Protein AF-A0A6I1K623-F1 (afdb_monomer)

pLDDT: mean 85.86, std 9.61, range [53.47, 95.31]

Solvent-accessible surface area (backbone atoms only — not comparable to full-atom values): 5202 Å² total; per-residue (Å²): 108,69,68,60,50,51,54,51,52,50,47,66,68,53,44,51,56,53,51,30,62,75,76,42,59,81,87,48,26,64,56,54,41,50,50,54,51,52,53,52,51,50,49,65,68,44,46,62,56,53,48,48,50,39,39,72,71,34,90,86,53,84,57,93,90,60,54,69,56,38,54,51,51,52,51,51,54,51,50,51,52,53,50,52,54,59,61,72,73,113

Secondary structure (DSSP, 8-state):
-HHHHHHHHHHHHHHHHHHHHHHS-TTTHHHHHHHHHHHHHHHHHHHHHHHHHHHHT-TT---TT--HHHHHHHHHHHHHHHHHHHHTT-

Sequence (90 aa):
GVALFGLGIGNLVYLPPLIAQSEFARVDVPRVVALTVAVGQGLYAFAPALFGLARELSPGGAGPGDAPFVHALAAAFFLAAIVTLVAGRR

Mean predicted aligned error: 6.35 Å

Foldseek 3Di:
DVVVVCVVVCCLPPVQLVVLVVPHDPVCSVVSVVVSVVVVVVCVVCVVVVLVVQQVPAPPHNDPPDSVSSVVVVVVVVVVVVVVVVVVVD

Structure (mmCIF, N/CA/C/O backbone):
data_AF-A0A6I1K623-F1
#
_entry.id   AF-A0A6I1K623-F1
#
loop_
_atom_site.group_PDB
_atom_site.id
_atom_site.type_symbol
_atom_site.label_atom_id
_atom_site.label_alt_id
_atom_site.label_comp_id
_atom_site.label_asym_id
_atom_site.label_entity_id
_atom_site.label_seq_id
_atom_site.pdbx_PDB_ins_code
_atom_site.Cartn_x
_atom_site.Cartn_y
_atom_site.Cartn_z
_atom_site.occupancy
_atom_site.B_iso_or_equiv
_atom_site.auth_seq_id
_atom_site.auth_comp_id
_atom_site.auth_asym_id
_atom_site.auth_atom_id
_atom_site.pdbx_PDB_model_num
ATOM 1 N N . GLY A 1 1 ? 6.452 16.050 -5.698 1.00 68.69 1 GLY A N 1
ATOM 2 C CA . GLY A 1 1 ? 7.136 14.884 -5.106 1.00 68.69 1 GLY A CA 1
ATOM 3 C C . GLY A 1 1 ? 6.846 14.773 -3.624 1.00 68.69 1 GLY A C 1
ATOM 4 O O . GLY A 1 1 ? 5.919 14.068 -3.257 1.00 68.69 1 GLY A O 1
ATOM 5 N N . VAL A 1 2 ? 7.576 15.520 -2.791 1.00 85.38 2 VAL A 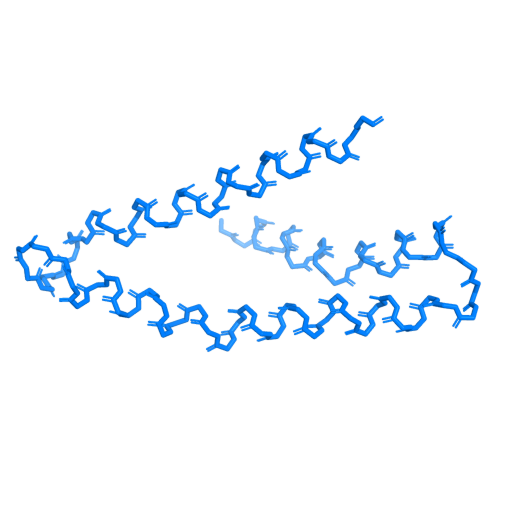N 1
ATOM 6 C CA . VAL A 1 2 ? 7.519 15.434 -1.316 1.00 85.38 2 VAL A CA 1
ATOM 7 C C . VAL A 1 2 ? 6.110 15.603 -0.738 1.00 85.38 2 VAL A C 1
ATOM 9 O O . VAL A 1 2 ? 5.704 14.792 0.081 1.00 85.38 2 VAL A O 1
ATOM 12 N N . ALA A 1 3 ? 5.332 16.588 -1.201 1.00 85.44 3 ALA A N 1
ATOM 13 C CA . ALA A 1 3 ? 3.965 16.799 -0.712 1.00 85.44 3 ALA A CA 1
ATOM 14 C C . ALA A 1 3 ? 3.033 15.602 -0.993 1.00 85.44 3 ALA A C 1
ATOM 16 O O . ALA A 1 3 ? 2.299 15.170 -0.113 1.00 85.44 3 ALA A O 1
ATOM 17 N N . LEU A 1 4 ? 3.107 15.023 -2.198 1.00 82.25 4 LEU A N 1
ATOM 18 C CA . LEU A 1 4 ? 2.315 13.844 -2.577 1.00 82.25 4 LEU A CA 1
ATOM 19 C C . LEU A 1 4 ? 2.768 12.592 -1.819 1.00 82.25 4 LEU A C 1
ATOM 21 O O . LEU A 1 4 ? 1.938 11.787 -1.408 1.00 82.25 4 LEU A O 1
ATOM 25 N N . PHE A 1 5 ? 4.075 12.454 -1.591 1.00 81.19 5 PHE A N 1
ATOM 26 C CA . PHE A 1 5 ? 4.626 11.375 -0.777 1.00 81.19 5 PHE A CA 1
ATOM 27 C C . PHE A 1 5 ? 4.176 11.484 0.686 1.00 81.19 5 PHE A C 1
ATOM 29 O O . PHE A 1 5 ? 3.699 10.507 1.254 1.00 81.19 5 PHE A O 1
ATOM 36 N N . GLY A 1 6 ? 4.252 12.682 1.274 1.00 82.56 6 GLY A N 1
ATOM 37 C CA . GLY A 1 6 ? 3.789 12.948 2.635 1.00 82.56 6 GLY A CA 1
ATOM 38 C C . GLY A 1 6 ? 2.290 12.705 2.804 1.00 82.56 6 GLY A C 1
ATOM 39 O O . GLY A 1 6 ? 1.886 12.074 3.777 1.00 82.56 6 GLY A O 1
ATOM 40 N N . LEU A 1 7 ? 1.474 13.122 1.829 1.00 84.06 7 LEU A N 1
ATOM 41 C CA . LEU A 1 7 ? 0.037 12.840 1.811 1.00 84.06 7 LEU A CA 1
ATOM 42 C C . LEU A 1 7 ? -0.245 11.329 1.751 1.00 84.06 7 LEU A C 1
ATOM 44 O O . LEU A 1 7 ? -1.094 10.831 2.486 1.00 84.06 7 LEU A O 1
ATOM 48 N N . GLY A 1 8 ? 0.488 10.592 0.912 1.00 81.44 8 GLY A N 1
ATOM 49 C CA . GLY A 1 8 ? 0.360 9.139 0.805 1.00 81.44 8 GLY A CA 1
ATOM 50 C C . GLY A 1 8 ? 0.738 8.416 2.099 1.00 81.44 8 GLY A C 1
ATOM 51 O O . GLY A 1 8 ? -0.066 7.661 2.641 1.00 81.44 8 GLY A O 1
ATOM 52 N N . ILE A 1 9 ? 1.935 8.681 2.628 1.00 84.94 9 ILE A N 1
ATOM 53 C CA . ILE A 1 9 ? 2.429 8.048 3.861 1.00 84.94 9 ILE A CA 1
ATOM 54 C C . ILE A 1 9 ? 1.558 8.413 5.066 1.00 84.94 9 ILE A C 1
ATOM 56 O O . ILE A 1 9 ? 1.215 7.532 5.852 1.00 84.94 9 ILE A O 1
ATOM 60 N N . GLY A 1 10 ? 1.155 9.680 5.197 1.00 81.06 10 GLY A N 1
ATOM 61 C CA . GLY A 1 10 ? 0.273 10.122 6.278 1.00 81.06 10 GLY A CA 1
ATOM 62 C C . GLY A 1 10 ? -1.053 9.360 6.278 1.00 81.06 10 GLY A C 1
ATOM 63 O O . GLY A 1 10 ? -1.475 8.847 7.313 1.00 81.06 10 GLY A O 1
ATOM 64 N N . ASN A 1 11 ? -1.662 9.189 5.105 1.00 85.56 11 ASN A N 1
ATOM 65 C CA . ASN A 1 11 ? -2.897 8.423 4.970 1.00 85.56 11 ASN A CA 1
ATOM 66 C C . ASN A 1 11 ? -2.705 6.935 5.292 1.00 85.56 11 ASN A C 1
ATOM 68 O O . ASN A 1 11 ? -3.554 6.351 5.956 1.00 85.56 11 ASN A O 1
ATOM 72 N N . LEU A 1 12 ? -1.589 6.327 4.884 1.00 83.50 12 LEU A N 1
ATOM 73 C C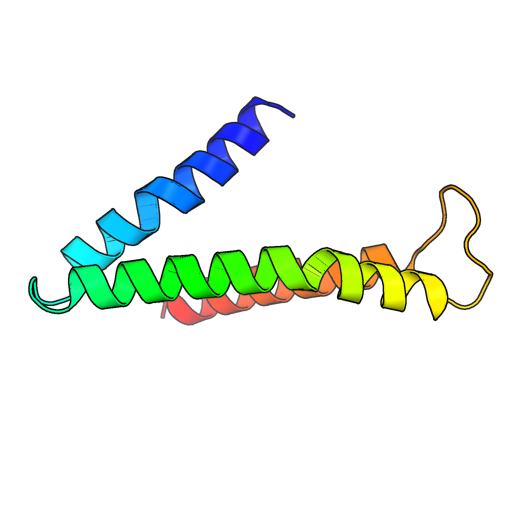A . LEU A 1 12 ? -1.301 4.916 5.166 1.00 83.50 12 LEU A CA 1
ATOM 74 C C . LEU A 1 12 ? -1.085 4.629 6.656 1.00 83.50 12 LEU A C 1
ATOM 76 O O . LEU A 1 12 ? -1.453 3.557 7.127 1.00 83.50 12 LEU A O 1
ATOM 80 N N . VAL A 1 13 ? -0.481 5.561 7.394 1.00 85.31 13 VAL A N 1
ATOM 81 C CA . VAL A 1 13 ? -0.161 5.361 8.814 1.00 85.31 13 VAL A CA 1
ATOM 82 C C . VAL A 1 13 ? -1.342 5.725 9.711 1.00 85.31 13 VAL A C 1
ATOM 84 O O . VAL A 1 13 ? -1.640 4.994 10.655 1.00 85.31 13 VAL A O 1
ATOM 87 N N . TYR A 1 14 ? -2.025 6.837 9.428 1.00 87.12 14 TYR A N 1
ATOM 88 C CA . TYR A 1 14 ? -2.999 7.409 10.361 1.00 87.12 14 TYR A CA 1
ATOM 89 C C . TYR A 1 14 ? -4.457 7.059 10.052 1.00 87.12 14 TYR A C 1
ATOM 91 O O . TYR A 1 14 ? -5.247 6.957 10.991 1.00 87.12 14 TYR A O 1
ATOM 99 N N . LEU A 1 15 ? -4.844 6.835 8.789 1.00 89.06 15 LEU A N 1
ATOM 100 C CA . LEU A 1 15 ? -6.242 6.499 8.483 1.00 89.06 15 LEU A CA 1
ATOM 101 C C . LEU A 1 15 ? -6.661 5.113 8.982 1.00 89.06 15 LEU A C 1
ATOM 103 O O . LEU A 1 15 ? -7.744 5.036 9.558 1.00 89.06 15 LEU A O 1
ATOM 107 N N . PRO A 1 16 ? -5.870 4.028 8.840 1.00 87.94 16 PRO A N 1
ATOM 108 C CA . PRO A 1 16 ? -6.338 2.712 9.266 1.00 87.94 16 PRO A CA 1
ATOM 109 C C . PRO A 1 16 ? -6.683 2.632 10.758 1.00 87.94 16 PRO A C 1
ATOM 111 O O . PRO A 1 16 ? -7.752 2.114 11.076 1.00 87.94 16 PRO A O 1
ATOM 114 N N . PRO A 1 17 ? -5.877 3.190 11.687 1.00 89.50 17 PRO A N 1
ATOM 115 C CA . PRO A 1 17 ? -6.267 3.256 13.090 1.00 89.50 17 PRO A CA 1
ATOM 116 C C . PRO A 1 17 ? -7.536 4.074 13.335 1.00 89.50 17 PRO A C 1
ATOM 118 O O . PRO A 1 17 ? -8.327 3.694 14.194 1.00 89.50 17 PRO A O 1
ATOM 121 N N . LEU A 1 18 ? -7.742 5.186 12.623 1.00 91.81 18 LEU A N 1
ATOM 122 C CA . LEU A 1 18 ? -8.930 6.031 12.796 1.00 91.81 18 LEU A CA 1
ATOM 123 C C . LEU A 1 18 ? -10.201 5.330 12.300 1.00 91.81 18 LEU A C 1
ATOM 125 O O . LEU A 1 18 ? -11.188 5.294 13.029 1.00 91.81 18 LEU A O 1
ATOM 129 N N . ILE A 1 19 ? -10.143 4.716 11.115 1.00 90.38 19 ILE A N 1
ATOM 130 C CA . ILE A 1 19 ? -11.246 3.937 10.531 1.00 90.38 19 ILE A CA 1
ATOM 131 C C . ILE A 1 19 ? -11.568 2.731 11.421 1.00 90.38 19 ILE A C 1
ATOM 133 O O . ILE A 1 19 ? -12.727 2.487 11.754 1.00 90.38 19 ILE A O 1
ATOM 137 N N . ALA A 1 20 ? -10.542 2.004 11.877 1.00 91.94 20 ALA A N 1
ATOM 138 C CA . ALA A 1 20 ? -10.741 0.844 12.738 1.00 91.94 20 ALA A CA 1
ATOM 139 C C . ALA A 1 20 ? -11.442 1.224 14.052 1.00 91.94 20 ALA A C 1
ATOM 141 O O . ALA A 1 20 ? -12.345 0.522 14.496 1.00 91.94 20 ALA A O 1
ATOM 142 N N . GLN A 1 21 ? -11.063 2.356 14.651 1.00 92.88 21 GLN A N 1
ATOM 143 C CA . GLN A 1 21 ? -11.691 2.865 15.872 1.00 92.88 21 GLN A CA 1
ATOM 144 C C . GLN A 1 21 ? -13.145 3.313 15.673 1.00 92.88 21 GLN A C 1
ATOM 146 O O . GLN A 1 21 ? -13.916 3.241 16.629 1.00 92.88 21 GLN A O 1
ATOM 151 N N . SER A 1 22 ? -13.522 3.784 14.478 1.00 94.12 22 SER A N 1
ATOM 152 C CA . SER A 1 22 ? -14.902 4.190 14.189 1.00 94.12 22 SER A CA 1
ATOM 153 C C . SER A 1 22 ? -15.819 3.028 13.807 1.00 94.12 22 SER A C 1
ATOM 155 O O . SER A 1 22 ? -17.014 3.105 14.076 1.00 94.12 22 SER A O 1
ATOM 157 N N . GLU A 1 23 ? -15.288 1.972 13.183 1.00 92.81 23 GLU A N 1
ATOM 158 C CA . GLU A 1 23 ? -16.102 0.906 12.574 1.00 92.81 23 GLU A CA 1
ATOM 159 C C . GLU A 1 23 ? -16.134 -0.407 13.371 1.00 92.81 23 GLU A C 1
ATOM 161 O O 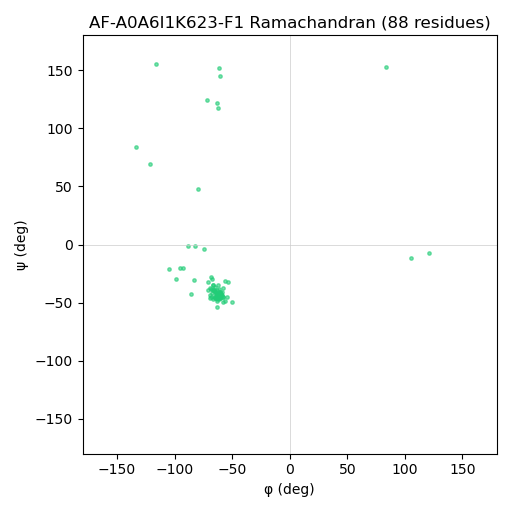. GLU A 1 23 ? -17.068 -1.193 13.215 1.00 92.81 23 GLU A O 1
ATOM 166 N N . PHE A 1 24 ? -15.153 -0.657 14.245 1.00 93.56 24 PHE A N 1
ATOM 167 C CA . PHE A 1 24 ? -15.028 -1.925 14.970 1.00 93.56 24 PHE A CA 1
ATOM 168 C C . PHE A 1 24 ? -15.189 -1.756 16.483 1.00 93.56 24 PHE A C 1
ATOM 170 O O . PHE A 1 24 ? -14.913 -0.704 17.064 1.00 93.56 24 PHE A O 1
ATOM 177 N N . ALA A 1 25 ? -15.601 -2.833 17.159 1.00 94.56 25 ALA A N 1
ATOM 178 C CA . ALA A 1 25 ? -15.593 -2.875 18.616 1.00 94.56 25 ALA A CA 1
ATOM 179 C C . ALA A 1 25 ? -14.159 -2.693 19.141 1.00 94.56 25 ALA A C 1
ATOM 181 O O . ALA A 1 25 ? -13.203 -3.197 18.554 1.00 94.56 25 ALA A O 1
ATOM 182 N N . ARG A 1 26 ? -13.991 -2.018 20.289 1.00 90.69 26 ARG A N 1
ATOM 183 C CA . ARG A 1 26 ? -12.657 -1.676 20.838 1.00 90.69 26 ARG A CA 1
ATOM 184 C C . ARG A 1 26 ? -11.717 -2.876 20.982 1.00 90.69 26 ARG A C 1
ATOM 186 O O . ARG A 1 26 ? -10.510 -2.711 20.853 1.00 90.69 26 ARG A O 1
ATOM 193 N N . VAL A 1 27 ? -12.269 -4.058 21.259 1.00 95.25 27 VAL A N 1
ATOM 194 C CA . VAL A 1 27 ? -11.505 -5.306 21.400 1.00 95.25 27 VAL A CA 1
ATOM 195 C C . VAL A 1 27 ? -10.899 -5.781 20.072 1.00 95.25 27 VAL A C 1
ATOM 197 O O . VAL A 1 27 ? -9.832 -6.389 20.075 1.00 95.25 27 VAL A O 1
ATOM 200 N N . ASP A 1 28 ? -11.523 -5.446 18.941 1.00 95.25 28 ASP A N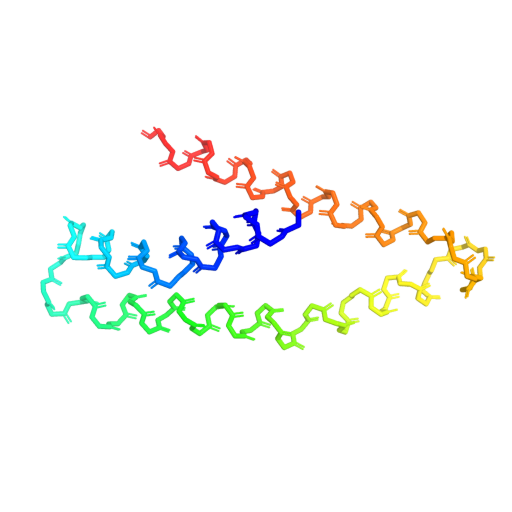 1
ATOM 201 C CA . ASP A 1 28 ? -11.108 -5.884 17.605 1.00 95.25 28 ASP A CA 1
ATOM 202 C C . ASP A 1 28 ? -10.166 -4.891 16.912 1.00 95.25 28 ASP A C 1
ATOM 204 O O . ASP A 1 28 ? -9.408 -5.279 16.020 1.00 95.25 28 ASP A O 1
ATOM 208 N N . VAL A 1 29 ? -10.150 -3.624 17.345 1.00 93.88 29 VAL A N 1
ATOM 209 C CA . VAL A 1 29 ? -9.322 -2.555 16.754 1.00 93.88 29 VAL A CA 1
ATOM 210 C C . VAL A 1 29 ? -7.847 -2.960 16.602 1.00 93.88 29 VAL A C 1
ATOM 212 O O . VAL A 1 29 ? -7.320 -2.828 15.494 1.00 93.88 29 VAL A O 1
ATOM 215 N N . PRO A 1 30 ? -7.156 -3.505 17.629 1.00 94.19 30 PRO A N 1
ATOM 216 C CA . PRO A 1 30 ? -5.747 -3.871 17.487 1.00 94.19 30 PRO A CA 1
ATOM 217 C C . PRO A 1 30 ? -5.523 -4.949 16.421 1.00 94.19 30 PRO A C 1
ATOM 219 O O . PRO A 1 30 ? -4.529 -4.907 15.698 1.00 94.19 30 PRO A O 1
ATOM 222 N N . ARG A 1 31 ? -6.464 -5.893 16.284 1.00 95.31 31 ARG A N 1
ATOM 223 C CA . ARG A 1 31 ? -6.391 -6.970 15.292 1.00 95.31 31 ARG A CA 1
ATOM 224 C C . ARG A 1 31 ? -6.549 -6.425 13.875 1.00 95.31 31 ARG A C 1
ATOM 226 O O . ARG A 1 31 ? -5.772 -6.800 13.001 1.00 95.31 31 ARG A O 1
ATOM 233 N N . VAL A 1 32 ? -7.513 -5.534 13.649 1.00 93.81 32 VAL A N 1
ATOM 234 C CA . VAL A 1 32 ? -7.753 -4.899 12.339 1.00 93.81 32 VAL A CA 1
ATOM 235 C C . VAL A 1 32 ? -6.554 -4.049 11.913 1.00 93.81 32 VAL A C 1
ATOM 237 O O . VAL A 1 32 ? -6.093 -4.142 10.771 1.00 93.81 32 VAL A O 1
ATOM 240 N N . VAL A 1 33 ? -5.991 -3.273 12.843 1.00 92.94 33 VAL A N 1
ATOM 241 C CA . VAL A 1 33 ? -4.783 -2.474 12.590 1.00 92.94 33 VAL A CA 1
ATOM 242 C C . VAL A 1 33 ? -3.593 -3.380 12.267 1.00 92.94 33 VAL A C 1
ATOM 244 O O . VAL A 1 33 ? -2.920 -3.160 11.260 1.00 92.94 33 VAL A O 1
ATOM 247 N N . ALA A 1 34 ? -3.364 -4.436 13.054 1.00 93.56 34 ALA A N 1
ATOM 248 C CA . ALA A 1 34 ? -2.278 -5.386 12.810 1.00 93.56 34 ALA A CA 1
ATOM 249 C C . ALA A 1 34 ? -2.409 -6.089 11.449 1.00 93.56 34 ALA A C 1
ATOM 251 O O . ALA A 1 34 ? -1.420 -6.208 10.727 1.00 93.56 34 ALA A O 1
ATOM 252 N N . LEU A 1 35 ? -3.621 -6.502 11.064 1.00 93.75 35 LEU A N 1
ATOM 253 C CA . LEU A 1 35 ? -3.886 -7.092 9.749 1.00 93.75 35 LEU A CA 1
ATOM 254 C C . LEU A 1 35 ? -3.601 -6.104 8.616 1.00 93.75 35 LEU A C 1
ATOM 256 O O . LEU A 1 35 ? -2.954 -6.473 7.638 1.00 93.75 35 LEU A O 1
ATOM 260 N N . THR A 1 36 ? -4.017 -4.845 8.761 1.00 91.75 36 THR A N 1
ATOM 261 C CA . THR A 1 36 ? -3.748 -3.809 7.753 1.00 91.75 36 THR A CA 1
ATOM 262 C C . THR A 1 36 ? -2.247 -3.586 7.569 1.00 91.75 36 THR A C 1
ATOM 264 O O . THR A 1 36 ? -1.756 -3.546 6.439 1.00 91.75 36 THR A O 1
ATOM 267 N N . VAL A 1 37 ? -1.495 -3.510 8.673 1.00 91.88 37 VAL A N 1
ATOM 268 C CA . VAL A 1 37 ? -0.030 -3.396 8.633 1.00 91.88 37 VAL A CA 1
ATOM 269 C C . VAL A 1 37 ? 0.592 -4.626 7.975 1.00 91.88 37 VAL A C 1
ATOM 271 O O . VAL A 1 37 ? 1.437 -4.471 7.097 1.00 91.88 37 VAL A O 1
ATOM 274 N N . ALA A 1 38 ? 0.164 -5.835 8.346 1.00 93.94 38 ALA A N 1
ATOM 275 C CA . ALA A 1 38 ? 0.688 -7.079 7.786 1.00 93.94 38 ALA A CA 1
ATOM 276 C C . ALA A 1 38 ? 0.477 -7.169 6.265 1.00 93.94 38 ALA A C 1
ATOM 278 O O . ALA A 1 38 ? 1.408 -7.525 5.542 1.00 93.94 38 ALA A O 1
ATOM 279 N N . VAL A 1 39 ? -0.701 -6.777 5.767 1.00 90.81 39 VAL A N 1
ATOM 280 C CA . VAL A 1 39 ? -0.973 -6.685 4.323 1.00 90.81 39 VAL A CA 1
ATOM 281 C C . VAL A 1 39 ? -0.026 -5.684 3.659 1.00 90.81 39 VAL A C 1
ATOM 283 O O . VAL A 1 39 ? 0.585 -6.008 2.642 1.00 90.81 39 VAL A O 1
ATOM 286 N N . GLY A 1 40 ? 0.159 -4.501 4.253 1.00 89.62 40 GLY A N 1
ATOM 287 C CA . GLY A 1 40 ? 1.104 -3.500 3.752 1.00 89.62 40 GLY A CA 1
ATOM 288 C C . GLY A 1 40 ? 2.542 -4.022 3.669 1.00 89.62 40 GLY A C 1
ATOM 289 O O . GLY A 1 40 ? 3.199 -3.847 2.645 1.00 89.62 40 GLY A O 1
ATOM 290 N N . GLN A 1 41 ? 3.019 -4.718 4.704 1.00 92.62 41 GLN A N 1
ATOM 291 C CA . GLN A 1 41 ? 4.354 -5.329 4.706 1.00 92.62 41 GLN A CA 1
ATOM 292 C C . GLN A 1 41 ? 4.491 -6.434 3.657 1.00 92.62 41 GLN A C 1
ATOM 294 O O . GLN A 1 41 ? 5.512 -6.497 2.976 1.00 92.62 41 GLN A O 1
ATOM 299 N N . GLY A 1 42 ? 3.459 -7.263 3.473 1.00 92.12 42 GLY A N 1
ATOM 300 C CA . GLY A 1 42 ? 3.428 -8.254 2.398 1.00 92.12 42 GLY A CA 1
ATOM 301 C C . GLY A 1 42 ? 3.575 -7.594 1.027 1.00 92.12 42 GLY A C 1
ATOM 302 O O . GLY A 1 42 ? 4.447 -7.972 0.247 1.00 92.12 42 GLY A O 1
ATOM 303 N N . LEU A 1 43 ? 2.792 -6.548 0.755 1.00 89.50 43 LEU A N 1
ATOM 304 C CA . LEU A 1 43 ? 2.900 -5.803 -0.499 1.00 89.50 43 LEU A CA 1
ATOM 305 C C . LEU A 1 43 ? 4.299 -5.198 -0.685 1.00 89.50 43 LEU A C 1
ATOM 307 O O . LEU A 1 43 ? 4.860 -5.332 -1.769 1.00 89.50 43 LEU A O 1
ATOM 311 N N . TYR A 1 44 ? 4.903 -4.607 0.350 1.00 87.88 44 TYR A N 1
ATOM 312 C CA . TYR A 1 44 ? 6.262 -4.062 0.248 1.00 87.88 44 TYR A CA 1
ATOM 313 C C . TYR A 1 44 ? 7.341 -5.131 0.040 1.00 87.88 44 TYR A C 1
ATOM 315 O O . TYR A 1 44 ? 8.296 -4.883 -0.696 1.00 87.88 44 TYR A O 1
ATOM 323 N N .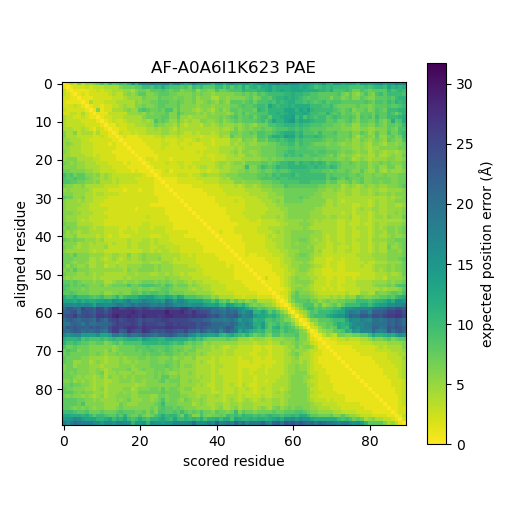 ALA A 1 45 ? 7.190 -6.316 0.634 1.00 93.75 45 ALA A N 1
ATOM 324 C CA . ALA A 1 45 ? 8.136 -7.417 0.470 1.00 93.75 45 ALA A CA 1
ATOM 325 C C . ALA A 1 45 ? 8.073 -8.032 -0.937 1.00 93.75 45 ALA A C 1
ATOM 327 O O . ALA A 1 45 ? 9.108 -8.362 -1.517 1.00 93.75 45 ALA A O 1
ATOM 328 N N . PHE A 1 46 ? 6.869 -8.172 -1.500 1.00 91.88 46 PHE A N 1
ATOM 329 C CA . PHE A 1 46 ? 6.666 -8.866 -2.775 1.00 91.88 46 PHE A CA 1
ATOM 330 C C . PHE A 1 46 ? 6.620 -7.944 -3.996 1.00 91.88 46 PHE A C 1
ATOM 332 O O . PHE A 1 46 ? 6.876 -8.416 -5.105 1.00 91.88 46 PHE A O 1
ATOM 339 N N . ALA A 1 47 ? 6.351 -6.644 -3.834 1.00 90.12 47 ALA A N 1
ATOM 340 C CA . ALA A 1 47 ? 6.290 -5.715 -4.962 1.00 90.12 47 ALA A CA 1
ATOM 341 C C . ALA A 1 47 ? 7.588 -5.702 -5.798 1.00 90.12 47 ALA A C 1
ATOM 343 O O . ALA A 1 47 ? 7.482 -5.868 -7.015 1.00 90.12 47 ALA A O 1
ATOM 344 N N . PRO A 1 48 ? 8.807 -5.597 -5.219 1.00 90.62 48 PRO A N 1
ATOM 345 C CA . PRO A 1 48 ? 10.039 -5.614 -6.009 1.00 90.62 48 PRO A CA 1
ATOM 346 C C . PRO A 1 48 ? 10.20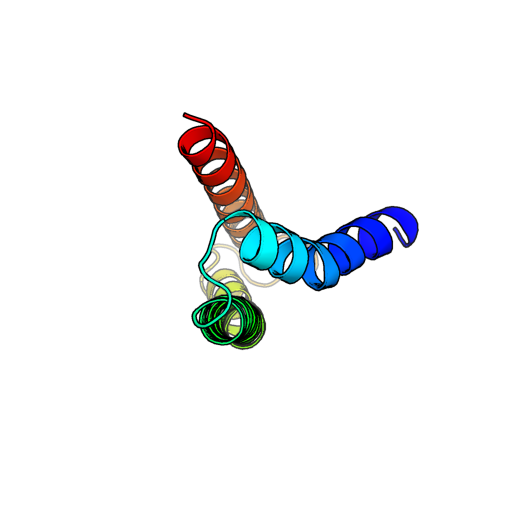3 -6.893 -6.834 1.00 90.62 48 PRO A C 1
ATOM 348 O O . PRO A 1 48 ? 10.591 -6.821 -7.996 1.00 90.62 48 PRO A O 1
ATOM 351 N N . ALA A 1 49 ? 9.862 -8.050 -6.259 1.00 91.25 49 ALA A N 1
ATOM 352 C CA . ALA A 1 49 ? 9.939 -9.333 -6.951 1.00 91.25 49 ALA A CA 1
ATOM 353 C C . ALA A 1 49 ? 8.942 -9.404 -8.116 1.00 91.25 49 ALA A C 1
ATOM 355 O O . ALA A 1 49 ? 9.312 -9.791 -9.221 1.00 91.25 49 ALA A O 1
ATOM 356 N N . LEU A 1 50 ? 7.696 -8.970 -7.899 1.00 89.94 50 LEU A N 1
ATOM 357 C CA . LEU A 1 50 ? 6.662 -8.984 -8.932 1.00 89.94 50 LEU A CA 1
ATOM 358 C C . LEU A 1 50 ? 7.007 -8.050 -10.102 1.00 89.94 50 LEU A C 1
ATOM 360 O O . LEU A 1 50 ? 6.909 -8.450 -11.261 1.00 89.94 50 LEU A O 1
ATOM 364 N N . PHE A 1 51 ? 7.450 -6.824 -9.813 1.00 88.69 51 PHE A N 1
ATOM 365 C CA . PHE A 1 51 ? 7.866 -5.875 -10.849 1.00 88.69 51 PHE A CA 1
ATOM 366 C C . PHE A 1 51 ? 9.185 -6.281 -11.526 1.00 88.69 51 PHE A C 1
ATOM 368 O O . PHE A 1 51 ? 9.348 -6.038 -12.722 1.00 88.69 51 PHE A O 1
ATOM 375 N N . GLY A 1 52 ? 10.099 -6.933 -10.801 1.00 87.75 52 GLY A N 1
ATOM 376 C CA . GLY A 1 52 ? 11.317 -7.525 -11.360 1.00 87.75 52 GLY A CA 1
ATOM 377 C C . GLY A 1 52 ? 11.011 -8.637 -12.364 1.00 87.75 52 GLY A C 1
ATOM 378 O O . GLY A 1 52 ? 11.477 -8.578 -13.499 1.00 87.75 52 GLY A O 1
ATOM 379 N N . LEU A 1 53 ? 10.135 -9.577 -12.003 1.00 87.56 53 LEU A N 1
ATOM 380 C CA . LEU A 1 53 ? 9.674 -10.635 -12.910 1.00 87.56 53 LEU A CA 1
ATOM 381 C C . LEU A 1 53 ? 8.943 -10.064 -14.131 1.00 87.56 53 LEU A C 1
ATOM 383 O O . LEU A 1 53 ? 9.200 -10.470 -15.261 1.00 87.56 53 LEU A O 1
ATOM 387 N N . ALA A 1 54 ? 8.064 -9.081 -13.923 1.00 86.06 54 ALA A N 1
ATOM 388 C CA . ALA A 1 54 ? 7.372 -8.392 -15.010 1.00 86.06 54 ALA A CA 1
ATOM 389 C C . ALA A 1 54 ? 8.358 -7.732 -15.994 1.00 86.06 54 ALA A C 1
ATOM 391 O O . ALA A 1 54 ? 8.140 -7.749 -17.205 1.00 86.06 54 ALA A O 1
ATOM 392 N N . ARG A 1 55 ? 9.465 -7.180 -15.488 1.00 83.12 55 ARG A N 1
ATOM 393 C CA . ARG A 1 55 ? 10.543 -6.631 -16.316 1.00 83.12 55 ARG A CA 1
ATOM 394 C C . ARG A 1 55 ? 11.261 -7.722 -17.113 1.00 83.12 55 ARG A C 1
ATOM 396 O O . ARG A 1 55 ? 11.494 -7.526 -18.301 1.00 83.12 55 ARG A O 1
ATOM 403 N N . GLU A 1 56 ? 11.627 -8.832 -16.477 1.00 84.12 56 GLU A N 1
ATOM 404 C CA . GLU A 1 56 ? 12.373 -9.931 -17.113 1.00 84.12 56 GLU A CA 1
ATOM 405 C C . GLU A 1 56 ? 11.577 -10.628 -18.221 1.00 84.12 56 GLU A C 1
ATOM 407 O O . GLU A 1 56 ? 12.138 -10.990 -19.252 1.00 84.12 56 GLU A O 1
ATOM 412 N N . LEU A 1 57 ? 10.264 -10.768 -18.036 1.00 82.25 57 LEU A N 1
ATOM 413 C CA . LEU A 1 57 ? 9.366 -11.422 -18.991 1.00 82.25 57 LEU A CA 1
ATOM 414 C C . LEU A 1 57 ? 8.909 -10.501 -20.139 1.00 82.25 57 LEU A C 1
ATOM 416 O O . LEU A 1 57 ? 8.160 -10.939 -21.013 1.00 82.25 57 LEU A O 1
ATOM 420 N N . SER A 1 58 ? 9.328 -9.230 -20.151 1.00 77.50 58 SER A N 1
ATOM 421 C CA . SER A 1 58 ? 8.875 -8.253 -21.143 1.00 77.50 58 SER A CA 1
ATOM 422 C C . SER A 1 58 ? 9.486 -8.536 -22.531 1.00 77.50 58 SER A C 1
ATOM 424 O O . SER A 1 58 ? 10.715 -8.551 -22.668 1.00 77.50 58 SER A O 1
ATOM 426 N N . PRO A 1 59 ? 8.669 -8.697 -23.593 1.00 68.25 59 PRO A N 1
ATOM 427 C CA . PRO A 1 59 ? 9.168 -8.852 -24.959 1.00 68.25 59 PRO A CA 1
ATOM 428 C C . PRO A 1 59 ? 9.917 -7.582 -25.390 1.00 68.25 59 PRO A C 1
ATOM 430 O O . PRO A 1 59 ? 9.337 -6.500 -25.362 1.00 68.25 59 PRO A O 1
ATOM 433 N N . GLY A 1 60 ? 11.195 -7.693 -25.767 1.00 65.75 60 GLY A N 1
ATOM 434 C CA . GLY A 1 60 ? 12.013 -6.555 -26.232 1.00 65.75 60 GLY A CA 1
ATOM 435 C C . GLY A 1 60 ? 13.280 -6.263 -25.418 1.00 65.75 60 GLY A C 1
ATOM 436 O O . GLY A 1 60 ? 14.114 -5.481 -25.865 1.00 65.75 60 GLY A O 1
ATOM 437 N N . GLY A 1 61 ? 13.481 -6.945 -24.285 1.00 60.28 61 GLY A N 1
ATOM 438 C CA . GLY A 1 61 ? 14.700 -6.835 -23.480 1.00 60.28 61 GLY A CA 1
ATOM 439 C C . GLY A 1 61 ? 14.711 -5.643 -22.515 1.00 60.28 61 GLY A C 1
ATOM 440 O O . GLY A 1 61 ? 14.068 -4.619 -22.719 1.00 60.28 61 GLY A O 1
ATOM 441 N N . ALA A 1 62 ? 15.465 -5.795 -21.425 1.00 60.06 62 ALA A N 1
ATOM 442 C CA . ALA A 1 62 ? 15.500 -4.900 -20.269 1.00 60.06 62 ALA A CA 1
ATOM 443 C C . ALA A 1 62 ? 16.358 -3.632 -20.483 1.00 60.06 62 ALA A C 1
ATOM 445 O O . ALA A 1 62 ? 17.194 -3.298 -19.634 1.00 60.06 62 ALA A O 1
ATOM 446 N N . GLY A 1 63 ? 16.173 -2.941 -21.610 1.00 61.94 63 GLY A N 1
ATOM 447 C CA . GLY A 1 63 ? 16.852 -1.681 -21.908 1.00 61.94 63 GLY A CA 1
ATOM 448 C C . GLY A 1 63 ? 16.517 -0.577 -20.887 1.00 61.94 63 GLY A C 1
ATOM 449 O O . GLY A 1 63 ? 15.443 -0.597 -20.275 1.00 61.94 63 GLY A O 1
ATOM 450 N N . PRO A 1 64 ? 17.414 0.396 -20.648 1.00 59.06 64 PRO A N 1
ATOM 451 C CA . PRO A 1 64 ? 17.100 1.543 -19.806 1.00 59.06 64 PRO A CA 1
ATOM 452 C C . PRO A 1 64 ? 15.951 2.350 -20.424 1.00 59.06 64 PRO A C 1
ATOM 454 O O . PRO A 1 64 ? 16.094 2.890 -21.515 1.00 59.06 64 PRO A O 1
ATOM 457 N N . GLY A 1 65 ? 14.826 2.448 -19.713 1.00 62.94 65 GLY A N 1
ATOM 458 C CA . GLY A 1 65 ? 13.758 3.404 -20.019 1.00 62.94 65 GLY A CA 1
ATOM 459 C C . GLY A 1 65 ? 12.491 2.847 -20.668 1.00 62.94 65 GLY A C 1
ATOM 460 O O . GLY A 1 65 ? 11.499 3.566 -20.662 1.00 62.94 65 GLY A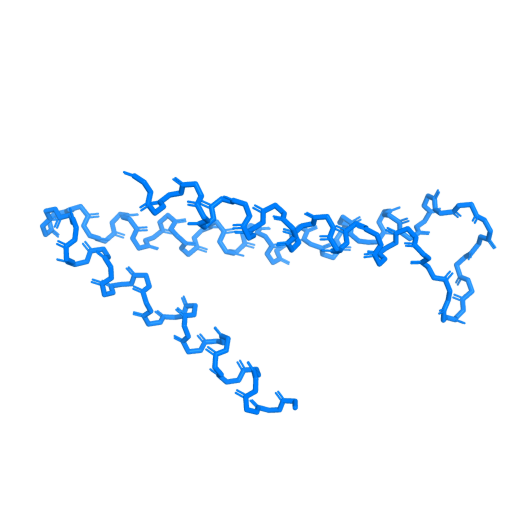 O 1
ATOM 461 N N . ASP A 1 66 ? 12.466 1.595 -21.138 1.00 62.75 66 ASP A N 1
ATOM 462 C CA . ASP A 1 66 ? 11.305 1.082 -21.882 1.00 62.75 66 ASP A CA 1
ATOM 463 C C . ASP A 1 66 ? 10.862 -0.305 -21.392 1.00 62.75 66 ASP A C 1
ATOM 465 O O . ASP A 1 66 ? 11.254 -1.352 -21.899 1.00 62.75 66 ASP A O 1
ATOM 469 N N . ALA A 1 67 ? 10.059 -0.310 -20.326 1.00 73.44 67 ALA A N 1
ATOM 470 C CA . ALA A 1 67 ? 9.424 -1.513 -19.787 1.00 73.44 67 ALA A CA 1
ATOM 471 C C . ALA A 1 67 ? 7.898 -1.326 -19.790 1.00 73.44 67 ALA A C 1
ATOM 473 O O . ALA A 1 67 ? 7.297 -1.161 -18.722 1.00 73.44 67 ALA A O 1
ATOM 474 N N . PRO A 1 68 ? 7.242 -1.289 -20.966 1.00 78.75 68 PRO A N 1
ATOM 475 C CA . PRO A 1 68 ? 5.806 -1.012 -21.071 1.00 78.75 68 PRO A CA 1
ATOM 476 C C . PRO A 1 68 ? 4.969 -1.987 -20.236 1.00 78.75 68 PRO A C 1
ATOM 478 O O . PRO A 1 68 ? 3.959 -1.594 -19.657 1.00 78.75 68 PRO A O 1
ATOM 481 N N . PHE A 1 69 ? 5.436 -3.228 -20.077 1.00 81.12 69 PHE A N 1
ATOM 482 C CA . PHE A 1 69 ? 4.773 -4.238 -19.258 1.00 81.12 69 PHE A CA 1
ATOM 483 C C . PHE A 1 69 ? 4.773 -3.901 -17.754 1.00 81.12 69 PHE A C 1
ATOM 485 O O . PHE A 1 69 ? 3.754 -4.061 -17.088 1.00 81.12 69 PHE A O 1
ATOM 492 N N . VAL A 1 70 ? 5.872 -3.353 -17.222 1.00 85.50 70 VAL A N 1
ATOM 493 C CA . VAL A 1 70 ? 5.967 -2.895 -15.819 1.00 85.50 70 VAL A CA 1
ATOM 494 C C . VAL A 1 70 ? 4.999 -1.737 -15.564 1.00 85.50 70 VAL A C 1
ATOM 496 O O . VAL A 1 70 ? 4.294 -1.726 -14.554 1.00 85.50 70 VAL A O 1
ATOM 499 N N . HIS A 1 71 ? 4.922 -0.787 -16.500 1.00 86.06 71 HIS A N 1
ATOM 500 C CA . HIS A 1 71 ? 4.000 0.347 -16.409 1.00 86.06 71 HIS A CA 1
ATOM 501 C C . HIS A 1 71 ? 2.537 -0.097 -16.524 1.00 86.06 71 HIS A C 1
ATOM 503 O O . HIS A 1 71 ? 1.700 0.365 -15.750 1.00 86.06 71 HIS A O 1
ATOM 509 N N . ALA A 1 72 ? 2.229 -1.023 -17.437 1.00 87.62 72 ALA A N 1
ATOM 510 C CA . ALA A 1 72 ? 0.893 -1.594 -17.581 1.00 87.62 72 ALA A CA 1
ATOM 511 C C . ALA A 1 72 ? 0.462 -2.351 -16.316 1.00 87.62 72 ALA A C 1
ATOM 513 O O . ALA A 1 72 ? -0.660 -2.167 -15.845 1.00 87.62 72 ALA A O 1
ATOM 514 N N . LEU A 1 73 ? 1.365 -3.137 -15.720 1.00 89.44 73 LEU A N 1
ATOM 515 C CA . LEU A 1 73 ? 1.111 -3.826 -14.456 1.00 89.44 73 LEU A CA 1
ATOM 516 C C . LEU A 1 73 ? 0.833 -2.829 -13.322 1.00 89.44 73 LEU A C 1
ATOM 518 O O . LEU A 1 73 ? -0.149 -2.983 -12.598 1.00 89.44 73 LEU A O 1
ATOM 522 N N . ALA A 1 74 ? 1.648 -1.778 -13.193 1.00 90.00 74 ALA A N 1
ATOM 523 C CA . ALA A 1 74 ? 1.425 -0.730 -12.198 1.00 90.00 74 ALA A CA 1
ATOM 524 C C . ALA A 1 74 ? 0.069 -0.032 -12.403 1.00 90.00 74 ALA A C 1
ATOM 526 O O . ALA A 1 74 ? -0.689 0.143 -11.447 1.00 90.00 74 ALA A O 1
ATOM 527 N N . ALA A 1 75 ? -0.271 0.318 -13.647 1.00 91.19 75 ALA A N 1
ATOM 528 C CA . ALA A 1 75 ? -1.557 0.919 -13.985 1.00 91.19 75 ALA A CA 1
ATOM 529 C C . ALA A 1 75 ? -2.733 -0.006 -13.633 1.00 91.19 75 ALA A C 1
ATOM 531 O O . ALA A 1 75 ? -3.722 0.459 -13.068 1.00 91.19 75 ALA A O 1
ATOM 532 N N . ALA A 1 76 ? -2.612 -1.311 -13.889 1.00 92.44 76 ALA A N 1
ATOM 533 C CA . ALA A 1 76 ? -3.623 -2.296 -13.514 1.00 92.44 76 ALA A CA 1
ATOM 534 C C . ALA A 1 76 ? -3.829 -2.361 -11.990 1.00 92.44 76 ALA A C 1
ATOM 536 O O . ALA A 1 76 ? -4.974 -2.366 -11.536 1.00 92.44 76 ALA A O 1
ATOM 537 N N . PHE A 1 77 ? -2.753 -2.329 -11.192 1.00 90.88 77 PHE A N 1
ATOM 538 C CA . PHE A 1 77 ? -2.854 -2.259 -9.728 1.00 90.88 77 PHE A CA 1
ATOM 539 C C . PHE A 1 77 ? -3.557 -0.983 -9.249 1.00 90.88 77 PHE A C 1
ATOM 541 O O . PHE A 1 77 ? -4.436 -1.058 -8.388 1.00 90.88 77 PHE A O 1
ATOM 548 N N . PHE A 1 78 ? -3.222 0.181 -9.817 1.00 91.06 78 PHE A N 1
ATOM 549 C CA . PHE A 1 78 ? -3.894 1.436 -9.466 1.00 91.06 78 PHE A CA 1
ATOM 550 C C . PHE A 1 78 ? -5.375 1.431 -9.855 1.00 91.06 78 PHE A C 1
ATOM 552 O O . PHE A 1 78 ? -6.214 1.866 -9.067 1.00 91.06 78 PHE A O 1
ATOM 559 N N . LEU A 1 79 ? -5.720 0.901 -11.030 1.00 94.81 79 LEU A N 1
ATOM 560 C CA . LEU A 1 79 ? -7.112 0.754 -11.455 1.00 94.81 79 LEU A CA 1
ATOM 561 C C . LEU A 1 79 ? -7.884 -0.188 -10.531 1.00 94.81 79 LEU A C 1
ATOM 563 O O . LEU A 1 79 ? -8.988 0.154 -10.112 1.00 94.81 79 LEU A O 1
ATOM 567 N N . ALA A 1 80 ? -7.299 -1.328 -10.163 1.00 92.94 80 ALA A N 1
ATOM 568 C CA . ALA A 1 80 ? -7.906 -2.249 -9.210 1.00 92.94 80 ALA A CA 1
ATOM 569 C C . ALA A 1 80 ? -8.167 -1.564 -7.860 1.00 92.94 80 ALA A C 1
ATOM 571 O O . ALA A 1 80 ? -9.266 -1.688 -7.326 1.00 92.94 80 ALA A O 1
ATOM 572 N N . ALA A 1 81 ? -7.213 -0.776 -7.353 1.00 88.44 81 ALA A N 1
ATOM 573 C CA . ALA A 1 81 ? -7.381 -0.005 -6.120 1.00 88.44 81 ALA A CA 1
ATOM 574 C C . ALA A 1 81 ? -8.496 1.056 -6.220 1.00 88.44 81 ALA A C 1
ATOM 576 O O . ALA A 1 81 ? -9.264 1.247 -5.278 1.00 88.44 81 ALA A O 1
ATOM 577 N N . ILE A 1 82 ? -8.622 1.736 -7.363 1.00 92.25 82 ILE A N 1
ATOM 578 C CA . ILE A 1 82 ? -9.719 2.687 -7.604 1.00 92.25 82 ILE A CA 1
ATOM 579 C C . ILE A 1 82 ? -11.065 1.953 -7.629 1.00 92.25 82 ILE A C 1
ATOM 581 O O . ILE A 1 82 ? -12.025 2.410 -7.009 1.00 92.25 82 ILE A O 1
ATOM 585 N N . VAL A 1 83 ? -11.146 0.810 -8.316 1.00 94.81 83 VAL A N 1
ATOM 586 C CA . VAL A 1 83 ? -12.374 0.008 -8.409 1.00 94.81 83 VAL A CA 1
ATOM 587 C C . VAL A 1 83 ? -12.795 -0.519 -7.040 1.00 94.81 83 VAL A C 1
ATOM 589 O O . VAL A 1 83 ? -13.970 -0.397 -6.698 1.00 94.81 83 VAL A O 1
ATOM 592 N N . THR A 1 84 ? -11.873 -1.053 -6.234 1.00 89.50 84 THR A N 1
ATOM 593 C CA . THR A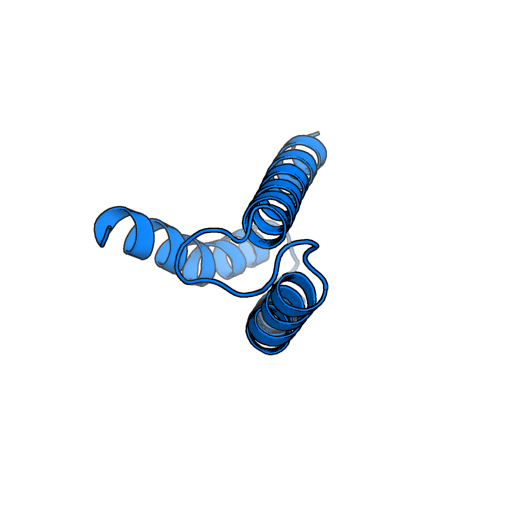 1 84 ? -12.197 -1.539 -4.882 1.00 89.50 84 THR A CA 1
ATOM 594 C C . THR A 1 84 ? -12.655 -0.406 -3.971 1.00 89.50 84 THR A C 1
ATOM 596 O O . THR A 1 84 ? -13.644 -0.573 -3.259 1.00 89.50 84 THR A O 1
ATOM 599 N N . LEU A 1 85 ? -12.015 0.766 -4.046 1.00 86.81 85 LEU A N 1
ATOM 600 C CA . LEU A 1 85 ? -12.448 1.952 -3.308 1.00 86.81 85 LEU A CA 1
ATOM 601 C C . LEU A 1 85 ? -13.866 2.379 -3.707 1.00 86.81 85 LEU A C 1
ATOM 603 O O . LEU A 1 85 ? -14.689 2.659 -2.843 1.00 86.81 85 LEU A O 1
ATOM 607 N N . VAL A 1 86 ? -14.172 2.437 -5.005 1.00 92.69 86 VAL A N 1
ATOM 608 C CA . VAL A 1 86 ? -15.506 2.829 -5.488 1.00 92.69 86 VAL A CA 1
ATOM 609 C C . VAL A 1 86 ? -16.562 1.778 -5.135 1.00 92.69 86 VAL A C 1
ATOM 611 O O . VAL A 1 86 ? -17.678 2.146 -4.771 1.00 92.69 86 VAL A O 1
ATOM 614 N N . ALA A 1 87 ? -16.226 0.490 -5.211 1.00 92.81 87 ALA A N 1
ATOM 615 C CA . ALA A 1 87 ? -17.132 -0.600 -4.858 1.00 92.81 87 ALA A CA 1
ATOM 616 C C . ALA A 1 87 ? -17.458 -0.622 -3.357 1.00 92.81 87 ALA A C 1
ATOM 618 O O . ALA A 1 87 ? -18.613 -0.829 -3.004 1.00 92.81 87 ALA A O 1
ATOM 619 N N . GLY A 1 88 ? -16.477 -0.347 -2.490 1.00 82.00 88 GLY A N 1
ATOM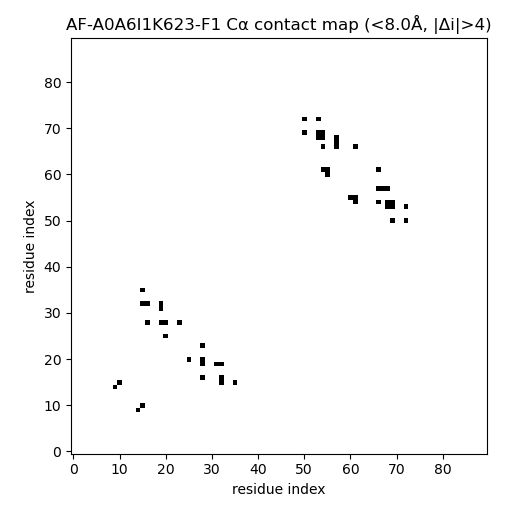 620 C CA . GLY A 1 88 ? -16.662 -0.291 -1.035 1.00 82.00 88 GLY A CA 1
ATOM 621 C C . GLY A 1 88 ? -17.392 0.955 -0.520 1.00 82.00 88 GLY A C 1
ATOM 622 O O . GLY A 1 88 ? -17.639 1.065 0.673 1.00 82.00 88 GLY A O 1
ATOM 623 N N . ARG A 1 89 ? -17.729 1.910 -1.399 1.00 78.12 89 ARG A N 1
ATOM 624 C CA . ARG A 1 89 ? -18.529 3.102 -1.061 1.00 78.12 89 ARG A CA 1
ATOM 625 C C . ARG A 1 89 ? -20.044 2.889 -1.195 1.00 78.12 89 ARG A C 1
ATOM 627 O O . ARG A 1 89 ? -20.785 3.849 -0.983 1.00 78.12 89 ARG A O 1
ATOM 634 N N . ARG A 1 90 ? -20.486 1.703 -1.619 1.00 53.47 90 ARG A N 1
ATOM 635 C CA . ARG A 1 90 ? -21.900 1.307 -1.705 1.00 53.47 90 ARG A CA 1
ATOM 636 C C . ARG A 1 90 ? -22.280 0.464 -0.502 1.00 53.47 90 ARG A C 1
ATOM 638 O O . ARG A 1 90 ? -23.437 0.621 -0.062 1.00 53.47 90 ARG A O 1
#

Radius of gyration: 16.95 Å; Cα contacts (8 Å, |Δi|>4): 27; chains: 1; bounding box: 39×28×48 Å